Protein AF-A0AA41U537-F1 (afdb_monomer_lite)

Sequence (103 aa):
MLLAAYAEFVRLKAQPWVRRAEEELRAAGHVLTEHSGRVVDLALLTAQELRVAEFAAKGLTNKEIGAQLRMSPRTVGAHLYKIFPKLGVTSRAALADALRPRR

InterPro domains:
  IPR000792 Transcription regulator LuxR, C-terminal [PF00196] (44-97)
  IPR000792 Transcription regulator LuxR, C-terminal [PR00038] (45-59)
  IPR000792 Transcription regulator LuxR, C-terminal [PR00038] (59-75)
  IPR000792 Transcription regulator LuxR, C-terminal [PR00038] (75-87)
  IPR000792 Transcription regulator LuxR, C-terminal [PS50043] (38-103)
  IPR000792 Transcription regulator LuxR, C-terminal [SM00421] (42-99)
  IPR000792 Transcription regulator LuxR, C-terminal [cd06170] (45-96)
  IPR016032 Signal transduction response regulator, C-terminal effector [SSF46894] (36-97)
  IPR036388 Winged helix-like DNA-binding domain superfamily [G3DSA:1.10.10.10] (14-100)

Foldseek 3Di:
DLQVQLLVCVVVVVVVSNVVSVVVCVVVVWQWADAPSDIATPVLDDPLLVLLLVVLLVVDQLPVSCVVVVHDSVVSVVSVVVVCVNLVHDDSPSSVRSPDHDD

Structure (mmCIF, N/CA/C/O backbone):
data_AF-A0AA41U537-F1
#
_entry.id   AF-A0AA41U537-F1
#
loop_
_atom_site.group_PDB
_atom_site.id
_atom_site.type_symbol
_atom_site.label_atom_id
_atom_site.label_alt_id
_atom_site.label_comp_id
_atom_site.label_asym_id
_atom_site.label_entity_id
_atom_site.label_seq_id
_atom_site.pdbx_PDB_ins_code
_atom_site.Cartn_x
_atom_site.Cartn_y
_atom_site.Cartn_z
_atom_site.occupancy
_atom_site.B_iso_or_equiv
_atom_site.auth_seq_id
_atom_site.auth_comp_id
_atom_site.auth_asym_id
_atom_site.auth_atom_id
_atom_site.pdbx_PDB_model_num
ATOM 1 N N . MET A 1 1 ? 20.501 0.127 -7.683 1.00 75.06 1 MET A N 1
ATOM 2 C CA . MET A 1 1 ? 21.067 -0.304 -8.983 1.00 75.06 1 MET A CA 1
ATOM 3 C C . MET A 1 1 ? 20.153 -1.287 -9.715 1.00 75.06 1 MET A C 1
ATOM 5 O O . MET A 1 1 ? 19.727 -0.943 -10.806 1.00 75.06 1 MET A O 1
ATOM 9 N N . LEU A 1 2 ? 19.774 -2.432 -9.128 1.00 80.56 2 LEU A N 1
ATOM 10 C CA . LEU A 1 2 ? 18.901 -3.431 -9.782 1.00 80.56 2 LEU A CA 1
ATOM 11 C C . LEU A 1 2 ? 17.493 -2.915 -10.142 1.00 80.56 2 LEU A C 1
ATOM 13 O O . LEU A 1 2 ? 17.075 -3.064 -11.284 1.00 80.56 2 LEU A O 1
ATOM 17 N N . LEU A 1 3 ? 16.797 -2.227 -9.225 1.00 82.94 3 LEU A N 1
ATOM 18 C CA . LEU A 1 3 ? 15.472 -1.641 -9.509 1.00 82.94 3 LEU A CA 1
ATOM 19 C C . LEU A 1 3 ? 15.498 -0.603 -10.646 1.00 82.94 3 LEU A C 1
ATOM 21 O O . LEU A 1 3 ? 14.583 -0.556 -11.461 1.00 82.94 3 LEU A O 1
ATOM 25 N N . ALA A 1 4 ? 16.557 0.212 -10.719 1.00 83.12 4 ALA A N 1
ATOM 26 C CA . ALA A 1 4 ? 16.721 1.213 -11.774 1.00 83.12 4 ALA A CA 1
ATOM 27 C C . ALA A 1 4 ? 17.001 0.561 -13.139 1.00 83.12 4 ALA A C 1
ATOM 29 O O . ALA A 1 4 ? 16.401 0.953 -14.134 1.00 83.12 4 ALA A O 1
ATOM 30 N N . ALA A 1 5 ? 17.859 -0.466 -13.175 1.00 83.75 5 ALA A N 1
ATOM 31 C CA . ALA A 1 5 ? 18.120 -1.239 -14.389 1.00 83.75 5 ALA A CA 1
ATOM 32 C C . ALA A 1 5 ? 16.855 -1.957 -14.882 1.00 83.75 5 ALA A C 1
ATOM 34 O O . ALA A 1 5 ? 16.523 -1.884 -16.061 1.00 83.75 5 ALA A O 1
ATOM 35 N N . TYR A 1 6 ? 16.102 -2.582 -13.972 1.00 84.06 6 TYR A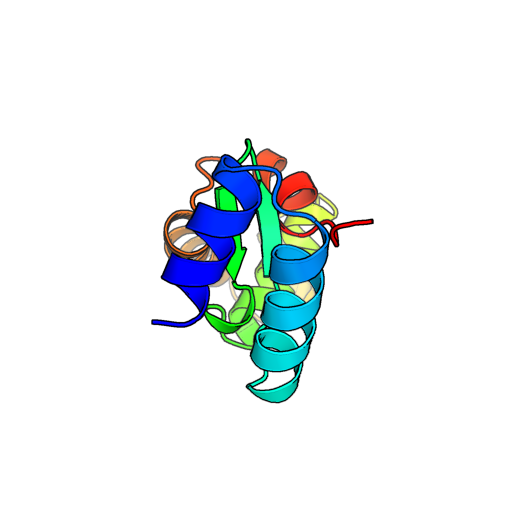 N 1
A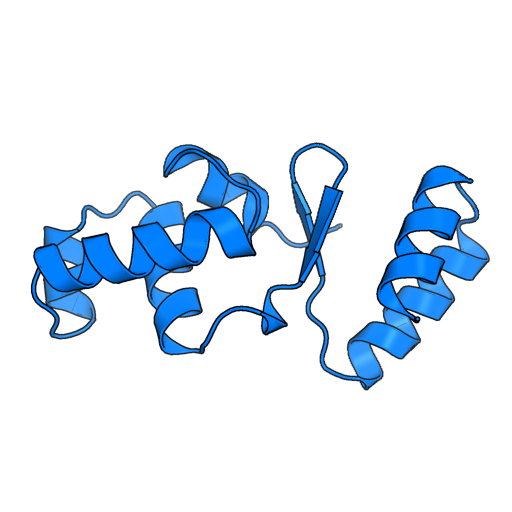TOM 36 C CA . TYR A 1 6 ? 14.829 -3.221 -14.294 1.00 84.06 6 TYR A CA 1
ATOM 37 C C . TYR A 1 6 ? 13.813 -2.233 -14.884 1.00 84.06 6 TYR A C 1
ATOM 39 O O . TYR A 1 6 ? 13.247 -2.503 -15.943 1.00 84.06 6 TYR A O 1
ATOM 47 N N . ALA A 1 7 ? 13.625 -1.067 -14.255 1.00 83.06 7 ALA A N 1
ATOM 48 C CA . ALA A 1 7 ? 12.724 -0.032 -14.763 1.00 83.06 7 ALA A CA 1
ATOM 49 C C . ALA A 1 7 ? 13.109 0.426 -16.183 1.00 83.06 7 ALA A C 1
ATOM 51 O O . ALA A 1 7 ? 12.241 0.601 -17.040 1.00 83.06 7 ALA A O 1
ATOM 52 N N . GLU A 1 8 ? 14.408 0.557 -16.454 1.00 85.50 8 GLU A N 1
ATOM 53 C CA . GLU A 1 8 ? 14.914 0.924 -17.774 1.00 85.50 8 GLU A CA 1
ATOM 54 C C . GLU A 1 8 ? 14.688 -0.187 -18.814 1.00 85.50 8 GLU A C 1
ATOM 56 O O . GLU A 1 8 ? 14.229 0.086 -19.923 1.00 85.50 8 GLU A O 1
ATOM 61 N N . PHE A 1 9 ? 14.901 -1.458 -18.459 1.00 86.81 9 PHE A N 1
ATOM 62 C CA . PHE A 1 9 ? 14.609 -2.582 -19.355 1.00 86.81 9 PHE A CA 1
ATOM 63 C C . PHE A 1 9 ? 13.120 -2.700 -19.689 1.00 86.81 9 PHE A C 1
ATOM 65 O O . PHE A 1 9 ? 12.773 -2.993 -20.838 1.00 86.81 9 PHE A O 1
ATOM 72 N N . VAL A 1 10 ? 12.238 -2.429 -18.718 1.00 84.88 10 VAL A N 1
ATOM 73 C CA . VAL A 1 10 ? 10.787 -2.360 -18.945 1.00 84.88 10 VAL A CA 1
ATOM 74 C C . VAL A 1 10 ? 10.459 -1.242 -19.937 1.00 84.88 10 VAL A C 1
ATOM 76 O O . VAL A 1 10 ? 9.749 -1.485 -20.914 1.00 84.88 10 VAL A O 1
ATOM 79 N N . ARG A 1 11 ? 11.033 -0.045 -19.749 1.00 85.50 11 ARG A N 1
ATOM 80 C CA . ARG A 1 11 ? 10.849 1.108 -20.647 1.00 85.50 11 ARG A CA 1
ATOM 81 C C . ARG A 1 11 ? 11.299 0.811 -22.080 1.00 85.50 11 ARG A C 1
ATOM 83 O O . ARG A 1 11 ? 10.606 1.175 -23.028 1.00 85.50 11 ARG A O 1
ATOM 90 N N . LEU A 1 12 ? 12.427 0.118 -22.236 1.00 89.81 12 LEU A N 1
ATOM 91 C CA . LEU A 1 12 ? 13.000 -0.270 -23.530 1.00 89.81 12 LEU A CA 1
ATOM 92 C C . LEU A 1 12 ? 12.338 -1.513 -24.153 1.00 89.81 12 LEU A C 1
ATOM 94 O O . LEU A 1 12 ? 12.732 -1.928 -25.241 1.00 89.81 12 LEU A O 1
ATOM 98 N N . LYS A 1 13 ? 11.344 -2.122 -23.485 1.00 84.31 13 LYS A N 1
ATOM 99 C CA . LYS A 1 13 ? 10.691 -3.382 -23.894 1.00 84.31 13 LYS A CA 1
ATOM 100 C C . LYS A 1 13 ? 11.680 -4.539 -24.115 1.00 84.31 13 LYS A C 1
ATOM 102 O O . LYS A 1 13 ? 11.430 -5.447 -24.909 1.00 84.31 13 LYS A O 1
ATOM 107 N N . ALA A 1 14 ? 12.792 -4.538 -23.386 1.00 89.44 14 ALA A N 1
ATOM 108 C CA . ALA A 1 14 ? 13.882 -5.495 -23.533 1.00 89.44 14 ALA A CA 1
ATOM 109 C C . ALA A 1 14 ? 13.590 -6.802 -22.764 1.00 89.44 14 ALA A C 1
ATOM 111 O O . ALA A 1 14 ? 14.251 -7.118 -21.777 1.00 89.44 14 ALA A O 1
ATOM 112 N N . GLN A 1 15 ? 12.581 -7.562 -23.204 1.00 85.25 15 GLN A N 1
ATOM 113 C CA . GLN A 1 15 ? 11.996 -8.699 -22.467 1.00 85.25 15 GLN A CA 1
ATOM 114 C C . GLN A 1 15 ? 12.999 -9.728 -21.896 1.00 85.25 15 GLN A C 1
ATOM 116 O O . GLN A 1 15 ? 12.829 -10.130 -20.744 1.00 85.25 15 GLN A O 1
ATOM 121 N N . PRO A 1 16 ? 14.064 -10.146 -22.611 1.00 87.06 16 PRO A N 1
ATOM 122 C CA . PRO A 1 16 ? 15.054 -11.062 -22.038 1.00 87.06 16 PRO A CA 1
ATOM 123 C C . PRO A 1 16 ? 15.790 -10.476 -20.822 1.00 87.06 16 PRO A C 1
ATOM 125 O O . PRO A 1 16 ? 16.053 -11.188 -19.856 1.00 87.06 16 PRO A O 1
ATOM 128 N N . TRP A 1 17 ? 16.078 -9.173 -20.848 1.00 87.19 17 TRP A N 1
ATOM 129 C CA . TRP A 1 17 ? 16.752 -8.457 -19.763 1.00 87.19 17 TRP A CA 1
ATOM 130 C C . TRP A 1 17 ? 15.808 -8.142 -18.602 1.00 87.19 17 TRP A C 1
ATOM 132 O O . TRP A 1 17 ? 16.227 -8.205 -17.450 1.00 87.19 17 TRP A O 1
ATOM 142 N N . VAL A 1 18 ? 14.529 -7.877 -18.899 1.00 85.38 18 VAL A N 1
ATOM 143 C CA . VAL A 1 18 ? 13.462 -7.747 -17.893 1.00 85.38 18 VAL A CA 1
ATOM 144 C C . VAL A 1 18 ? 13.378 -9.023 -17.059 1.00 85.38 18 VAL A C 1
ATOM 146 O O . VAL A 1 18 ? 13.544 -8.945 -15.847 1.00 85.38 18 VAL A O 1
ATOM 149 N N . ARG A 1 19 ? 13.229 -10.194 -17.695 1.00 85.69 19 ARG A N 1
ATOM 150 C CA . ARG A 1 19 ? 13.122 -11.479 -16.979 1.00 85.69 19 ARG A CA 1
ATOM 151 C C . ARG A 1 19 ? 14.338 -11.773 -16.109 1.00 85.69 19 ARG A C 1
ATOM 153 O O . ARG A 1 19 ? 14.191 -12.140 -14.950 1.00 85.69 19 ARG A O 1
ATOM 160 N N . ARG A 1 20 ? 15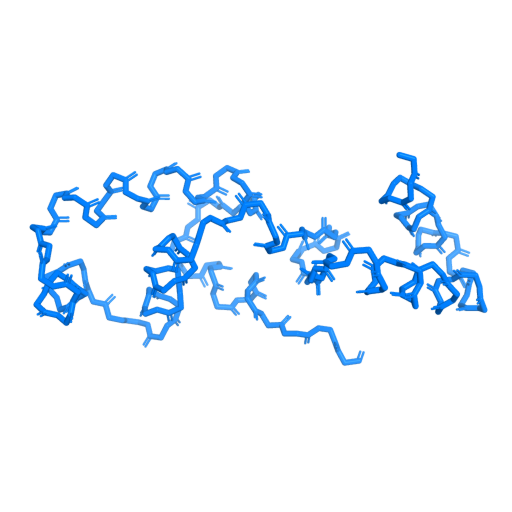.543 -11.550 -16.640 1.00 86.50 20 ARG A N 1
ATOM 161 C CA . ARG A 1 20 ? 16.773 -11.757 -15.868 1.00 86.50 20 ARG A CA 1
ATOM 162 C C . ARG A 1 20 ? 16.838 -10.832 -14.652 1.00 86.50 20 ARG A C 1
ATOM 164 O O . ARG A 1 20 ? 17.181 -11.269 -13.564 1.00 86.50 20 ARG A O 1
ATOM 171 N N . ALA A 1 21 ? 16.485 -9.559 -14.815 1.00 86.69 21 ALA A N 1
ATOM 172 C CA . ALA A 1 21 ? 16.451 -8.624 -13.697 1.00 86.69 21 ALA A CA 1
ATOM 173 C C . ALA A 1 21 ? 15.362 -8.979 -12.664 1.00 86.69 21 AL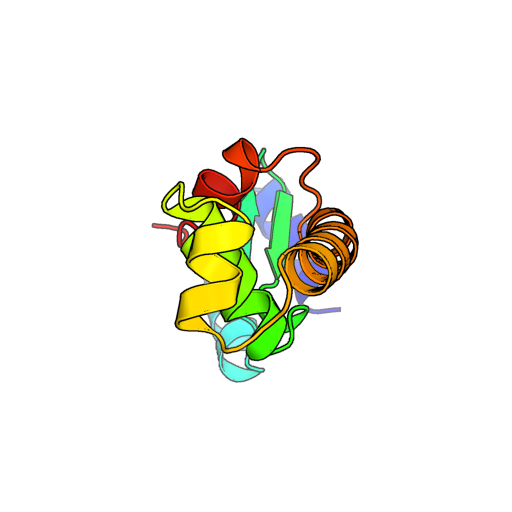A A C 1
ATOM 175 O O . ALA A 1 21 ? 15.587 -8.777 -11.474 1.00 86.69 21 ALA A O 1
ATOM 176 N N . GLU A 1 22 ? 14.220 -9.537 -13.083 1.00 85.62 22 GLU A N 1
ATOM 177 C CA . GLU A 1 22 ? 13.186 -10.055 -12.170 1.00 85.62 22 GLU A CA 1
ATOM 178 C C . GLU A 1 22 ? 13.689 -11.237 -11.339 1.00 85.62 22 GLU A C 1
ATOM 180 O O . GLU A 1 22 ? 13.426 -11.285 -10.138 1.00 85.62 22 GLU A O 1
ATOM 185 N N . GLU A 1 23 ? 14.418 -12.172 -11.950 1.00 87.25 23 GLU A N 1
ATOM 186 C CA . GLU A 1 23 ? 15.019 -13.315 -11.251 1.00 87.25 23 GLU A CA 1
ATOM 187 C C . GLU A 1 23 ? 16.010 -12.852 -10.176 1.00 87.25 23 GLU A C 1
ATOM 189 O O . GLU A 1 23 ? 15.912 -13.276 -9.024 1.00 87.25 23 GLU A O 1
ATOM 194 N N . GLU A 1 24 ? 16.898 -11.916 -10.518 1.00 88.81 24 GLU A N 1
ATOM 195 C CA . GLU A 1 24 ? 17.871 -11.337 -9.582 1.00 88.81 24 GLU A CA 1
ATOM 196 C C . GLU A 1 24 ? 17.187 -10.546 -8.455 1.00 88.81 24 GLU A C 1
ATOM 198 O O . GLU A 1 24 ? 17.529 -10.686 -7.280 1.00 88.81 24 GLU A O 1
ATOM 203 N N . LEU A 1 25 ? 16.177 -9.733 -8.784 1.00 88.38 25 LEU A N 1
ATOM 204 C CA . LEU A 1 25 ? 15.407 -8.976 -7.792 1.00 88.38 25 LEU A CA 1
ATOM 205 C C . LEU A 1 25 ? 14.653 -9.913 -6.842 1.00 88.38 25 LEU A C 1
ATOM 207 O O . LEU A 1 25 ? 14.655 -9.681 -5.633 1.00 88.38 25 LEU A O 1
ATOM 211 N N . ARG A 1 26 ? 14.072 -11.002 -7.356 1.00 85.44 26 ARG A N 1
ATOM 212 C CA . ARG A 1 26 ? 13.426 -12.030 -6.534 1.00 85.44 26 ARG A CA 1
ATOM 213 C C . ARG A 1 26 ? 14.430 -12.741 -5.629 1.00 85.44 26 ARG A C 1
ATOM 215 O O . ARG A 1 26 ? 14.127 -12.948 -4.457 1.00 85.44 26 ARG A O 1
ATOM 222 N N . ALA A 1 27 ? 15.610 -13.090 -6.141 1.00 86.25 27 ALA A N 1
ATOM 223 C CA . ALA A 1 27 ? 16.676 -13.701 -5.345 1.00 86.25 27 ALA A CA 1
ATOM 224 C C . ALA A 1 27 ? 17.159 -12.771 -4.216 1.00 86.25 27 ALA A C 1
ATOM 226 O O . ALA A 1 27 ? 17.472 -13.236 -3.123 1.00 86.25 27 ALA A O 1
ATOM 227 N N . ALA A 1 28 ? 17.136 -11.457 -4.449 1.00 85.88 28 ALA A N 1
ATOM 228 C CA . ALA A 1 28 ? 17.414 -10.431 -3.446 1.00 85.88 28 ALA A CA 1
ATOM 229 C C . ALA A 1 28 ? 16.224 -10.121 -2.506 1.00 85.88 28 ALA A C 1
ATOM 231 O O . ALA A 1 28 ? 16.339 -9.253 -1.642 1.00 85.88 28 ALA A O 1
ATOM 232 N N . GLY A 1 29 ? 15.094 -10.826 -2.640 1.00 84.75 29 GLY A N 1
ATOM 233 C CA . GLY A 1 29 ? 13.926 -10.693 -1.762 1.00 84.75 29 GLY A CA 1
ATOM 234 C C . GLY A 1 29 ? 12.966 -9.554 -2.118 1.00 84.75 29 GLY A C 1
ATOM 235 O O . GLY A 1 29 ? 12.069 -9.252 -1.331 1.00 84.75 29 GLY A O 1
ATOM 236 N N . HIS A 1 30 ? 13.117 -8.927 -3.286 1.00 87.88 30 HIS A N 1
ATOM 237 C CA . HIS A 1 30 ? 12.174 -7.917 -3.759 1.00 87.88 30 HIS A CA 1
ATOM 238 C C . HIS A 1 30 ? 10.884 -8.562 -4.267 1.00 87.88 30 HIS A C 1
ATOM 240 O O . HIS A 1 30 ? 10.897 -9.611 -4.919 1.00 87.88 30 HIS A O 1
ATOM 246 N N . VAL A 1 31 ? 9.758 -7.893 -4.019 1.00 84.94 31 VAL A N 1
ATOM 247 C CA . VAL A 1 31 ? 8.439 -8.335 -4.482 1.00 84.94 31 VAL A CA 1
ATOM 248 C C . VAL A 1 31 ? 7.829 -7.204 -5.289 1.00 84.94 31 VAL A C 1
ATOM 250 O O . VAL A 1 31 ? 7.265 -6.259 -4.743 1.00 84.94 31 VAL A O 1
ATOM 253 N N . LEU A 1 32 ? 7.986 -7.288 -6.607 1.00 83.81 32 LEU A N 1
ATOM 254 C CA . LEU A 1 32 ? 7.599 -6.214 -7.512 1.00 83.81 32 LEU A CA 1
ATOM 255 C C . LEU A 1 32 ? 6.137 -6.333 -7.936 1.00 83.81 32 LEU A C 1
ATOM 257 O O . LEU A 1 32 ? 5.630 -7.419 -8.216 1.00 83.81 32 LEU A O 1
ATOM 261 N N . THR A 1 33 ? 5.490 -5.184 -8.044 1.00 82.94 33 THR A N 1
ATOM 262 C CA . THR A 1 33 ? 4.131 -5.007 -8.556 1.00 82.94 33 THR A CA 1
ATOM 263 C C . THR A 1 33 ? 4.102 -3.816 -9.512 1.00 82.94 33 THR A C 1
ATOM 265 O O . THR A 1 33 ? 5.005 -2.974 -9.488 1.00 82.94 33 THR A O 1
ATOM 268 N N . GLU A 1 34 ? 3.097 -3.745 -10.381 1.00 77.25 34 GLU A N 1
ATOM 269 C CA . GLU A 1 34 ? 2.924 -2.626 -11.305 1.00 77.25 34 GLU A CA 1
ATOM 270 C C . GLU A 1 34 ? 1.671 -1.832 -10.970 1.00 77.25 34 GLU A C 1
ATOM 272 O O . GLU A 1 34 ? 0.565 -2.363 -10.924 1.00 77.25 34 GLU A O 1
ATOM 277 N N . HIS A 1 35 ? 1.841 -0.524 -10.813 1.00 77.56 35 HIS A N 1
ATOM 278 C CA . HIS A 1 35 ? 0.735 0.405 -10.671 1.00 77.56 35 HIS A CA 1
ATOM 279 C C . HIS A 1 35 ? 0.928 1.591 -11.610 1.00 77.56 35 HIS A C 1
ATOM 281 O O . HIS A 1 35 ? 1.948 2.276 -11.550 1.00 77.56 35 HIS A O 1
ATOM 287 N N . SER A 1 36 ? -0.054 1.852 -12.479 1.00 76.12 36 SER A N 1
ATOM 288 C CA . SER A 1 36 ? -0.040 2.997 -13.404 1.00 76.12 36 SER A CA 1
ATOM 289 C C . SER A 1 36 ? 1.270 3.122 -14.209 1.00 76.12 36 SER A C 1
ATOM 291 O O . SER A 1 36 ? 1.824 4.210 -14.357 1.00 76.12 36 SER A O 1
ATOM 293 N N . GLY A 1 37 ? 1.807 1.991 -14.685 1.00 74.81 37 GLY A N 1
ATOM 294 C CA . GLY A 1 37 ? 3.062 1.934 -15.449 1.00 74.81 37 GLY A CA 1
ATOM 295 C C . GLY A 1 37 ? 4.337 2.146 -14.623 1.00 74.81 37 GLY A C 1
ATOM 296 O O . GLY A 1 37 ? 5.418 2.281 -15.193 1.00 74.81 37 GLY A O 1
ATOM 297 N N . ARG A 1 38 ? 4.232 2.182 -13.289 1.00 76.81 38 ARG A N 1
ATOM 298 C CA . ARG A 1 38 ? 5.369 2.265 -12.368 1.00 76.81 38 ARG A CA 1
ATOM 299 C C . ARG A 1 38 ? 5.546 0.941 -11.646 1.00 76.81 38 ARG A C 1
ATOM 301 O O . ARG A 1 38 ? 4.590 0.364 -11.136 1.00 76.81 38 ARG A O 1
ATOM 308 N N . VAL A 1 39 ? 6.795 0.506 -11.573 1.00 80.31 39 VAL A N 1
ATOM 309 C CA . VAL A 1 39 ? 7.207 -0.624 -10.747 1.00 80.31 39 VAL A CA 1
ATOM 310 C C . VAL A 1 39 ? 7.267 -0.157 -9.299 1.00 80.31 39 VAL A C 1
ATOM 312 O O . VAL A 1 39 ? 7.918 0.842 -8.991 1.00 80.31 39 VAL A O 1
ATOM 315 N N . VAL A 1 40 ? 6.606 -0.897 -8.422 1.00 84.38 40 VAL A N 1
ATOM 316 C CA . VAL A 1 40 ? 6.599 -0.681 -6.979 1.00 84.38 40 VAL A CA 1
ATOM 317 C C . VAL A 1 40 ? 7.166 -1.928 -6.316 1.00 84.38 40 VAL A C 1
ATOM 319 O O . VAL A 1 40 ? 6.898 -3.043 -6.753 1.00 84.38 40 VAL A O 1
ATOM 322 N N . ASP A 1 41 ? 7.957 -1.742 -5.267 1.00 88.06 41 ASP A N 1
ATOM 323 C CA . ASP A 1 41 ? 8.495 -2.842 -4.475 1.00 88.06 41 ASP A CA 1
ATOM 324 C C . ASP A 1 41 ? 7.724 -2.969 -3.158 1.00 88.06 41 ASP A C 1
ATOM 326 O O . ASP A 1 41 ? 7.762 -2.080 -2.303 1.00 88.06 41 ASP A O 1
ATOM 330 N N . LEU A 1 42 ? 7.015 -4.084 -2.987 1.00 87.06 42 LEU A N 1
ATOM 331 C CA . LEU A 1 42 ? 6.263 -4.383 -1.772 1.00 87.06 42 LEU A CA 1
ATOM 332 C C . LEU A 1 42 ? 7.176 -4.649 -0.573 1.00 87.06 42 LEU A C 1
ATOM 334 O O . LEU A 1 42 ? 6.718 -4.498 0.560 1.00 87.06 42 LEU A O 1
ATOM 338 N N . ALA A 1 43 ? 8.463 -4.953 -0.787 1.00 86.81 43 ALA A N 1
ATOM 339 C CA . ALA A 1 43 ? 9.435 -5.089 0.299 1.00 86.81 43 ALA A CA 1
ATOM 340 C C . ALA A 1 43 ? 9.683 -3.765 1.058 1.00 86.81 43 ALA A C 1
ATOM 342 O O . ALA A 1 43 ? 10.229 -3.774 2.159 1.00 86.81 43 ALA A O 1
ATOM 343 N N . LEU A 1 44 ? 9.229 -2.620 0.525 1.00 88.50 44 LEU A N 1
ATOM 344 C CA . LEU A 1 44 ? 9.235 -1.332 1.234 1.00 88.50 44 LEU A CA 1
ATOM 345 C C . LEU A 1 44 ? 8.215 -1.271 2.388 1.00 88.50 44 LEU A C 1
ATOM 347 O O . LEU A 1 44 ? 8.293 -0.388 3.257 1.00 88.50 44 LEU A O 1
ATOM 351 N N . LEU A 1 45 ? 7.233 -2.175 2.396 1.00 93.00 45 LEU A N 1
ATOM 352 C CA . LEU A 1 45 ? 6.259 -2.296 3.470 1.00 93.00 45 LEU A CA 1
ATOM 353 C C . LEU A 1 45 ? 6.761 -3.256 4.547 1.00 93.00 45 LEU A C 1
ATOM 355 O O . LEU A 1 45 ? 7.216 -4.363 4.278 1.00 93.00 45 LEU A O 1
ATOM 359 N N . THR A 1 46 ? 6.587 -2.862 5.805 1.00 94.75 46 THR A N 1
ATOM 360 C CA . THR A 1 46 ? 6.680 -3.811 6.920 1.00 94.75 46 THR A CA 1
ATOM 361 C C . THR A 1 46 ? 5.570 -4.861 6.819 1.00 94.75 46 THR A C 1
ATOM 363 O O . THR A 1 46 ? 4.502 -4.599 6.265 1.00 94.75 46 THR A O 1
ATOM 366 N N . ALA A 1 47 ? 5.748 -6.024 7.453 1.00 92.88 47 ALA A N 1
ATOM 367 C CA . ALA A 1 47 ? 4.711 -7.063 7.493 1.00 92.88 47 ALA A CA 1
ATOM 368 C C . ALA A 1 47 ? 3.367 -6.557 8.066 1.00 92.88 47 ALA A C 1
ATOM 370 O O . ALA A 1 47 ? 2.291 -7.008 7.674 1.00 92.88 47 ALA A O 1
ATOM 371 N N . GLN A 1 48 ? 3.407 -5.600 8.999 1.00 94.88 48 GLN A N 1
ATOM 372 C CA . GLN A 1 48 ? 2.209 -4.953 9.536 1.00 94.88 48 GLN A CA 1
ATOM 373 C C . GLN A 1 48 ? 1.527 -4.066 8.485 1.00 94.88 48 GLN A C 1
ATOM 375 O O . GLN A 1 48 ? 0.312 -4.138 8.313 1.00 94.88 48 GLN A O 1
ATOM 380 N N . GLU A 1 49 ? 2.306 -3.234 7.793 1.00 96.44 49 GLU A N 1
ATOM 381 C CA . GLU A 1 49 ? 1.814 -2.345 6.740 1.00 96.44 49 GLU A CA 1
ATOM 382 C C . GLU A 1 49 ? 1.238 -3.130 5.562 1.00 96.44 49 GLU A C 1
ATOM 384 O O . GLU A 1 49 ? 0.167 -2.773 5.079 1.00 96.44 49 GLU A O 1
ATOM 389 N N . LEU A 1 50 ? 1.888 -4.226 5.158 1.00 95.31 50 LEU A N 1
ATOM 390 C CA . LEU A 1 50 ? 1.390 -5.110 4.107 1.00 95.31 50 LEU A CA 1
ATOM 391 C C . LEU A 1 50 ? 0.010 -5.675 4.469 1.00 95.31 50 LEU A C 1
ATOM 393 O O . LEU A 1 50 ? -0.926 -5.526 3.691 1.00 95.31 50 LEU A O 1
ATOM 397 N N . ARG A 1 51 ? -0.169 -6.209 5.687 1.00 96.56 51 ARG A N 1
ATOM 398 C CA . ARG A 1 51 ? -1.481 -6.707 6.145 1.00 96.56 51 ARG A CA 1
ATOM 399 C C . ARG A 1 51 ? -2.560 -5.623 6.144 1.00 96.56 51 ARG A C 1
ATOM 401 O O . ARG A 1 51 ? -3.694 -5.876 5.742 1.00 96.56 51 ARG A O 1
ATOM 408 N N . VAL A 1 52 ? -2.228 -4.408 6.590 1.00 97.88 52 VAL A N 1
ATOM 409 C CA . VAL A 1 52 ? -3.163 -3.269 6.538 1.00 97.88 52 VAL A CA 1
ATOM 410 C C . VAL A 1 52 ? -3.529 -2.934 5.089 1.00 97.88 52 VAL A C 1
ATOM 412 O O . VAL A 1 52 ? -4.709 -2.733 4.799 1.00 97.88 52 VAL A O 1
ATOM 415 N N . ALA A 1 53 ? -2.545 -2.892 4.188 1.00 96.31 53 ALA A N 1
ATOM 416 C CA . ALA A 1 53 ? -2.750 -2.610 2.771 1.00 96.31 53 ALA A CA 1
ATOM 417 C C . ALA A 1 53 ? -3.636 -3.674 2.105 1.00 96.31 53 ALA A C 1
ATOM 419 O O . ALA A 1 53 ? -4.580 -3.320 1.406 1.00 96.31 53 ALA A O 1
ATOM 420 N N . GLU A 1 54 ? -3.395 -4.959 2.378 1.00 95.38 54 GLU A N 1
ATOM 421 C CA . GLU A 1 54 ? -4.177 -6.080 1.846 1.00 95.38 54 GLU A CA 1
ATOM 422 C C . GLU A 1 54 ? -5.641 -6.030 2.284 1.00 95.38 54 GLU A C 1
ATOM 424 O O . GLU A 1 54 ? -6.544 -6.189 1.463 1.00 95.38 54 GLU A O 1
ATOM 429 N N . PHE A 1 55 ? -5.913 -5.789 3.570 1.00 97.56 55 PHE A N 1
ATOM 430 C CA . PHE A 1 55 ? -7.295 -5.652 4.026 1.00 97.56 55 PHE A CA 1
ATOM 431 C C . PHE A 1 55 ? -7.972 -4.410 3.454 1.00 97.56 55 PHE A C 1
ATOM 433 O O . PHE A 1 55 ? -9.155 -4.448 3.115 1.00 97.56 55 PHE A O 1
ATOM 440 N N . ALA A 1 56 ? -7.231 -3.312 3.317 1.00 97.25 56 ALA A N 1
ATOM 441 C CA . ALA A 1 56 ? -7.755 -2.100 2.713 1.00 97.25 56 ALA A CA 1
ATOM 442 C C . ALA A 1 56 ? -8.075 -2.282 1.224 1.00 97.25 56 ALA A C 1
ATOM 444 O O . ALA A 1 56 ? -9.129 -1.824 0.785 1.00 97.25 56 ALA A O 1
ATOM 445 N N . ALA A 1 57 ? -7.226 -3.000 0.485 1.00 95.31 57 ALA A N 1
ATOM 446 C CA . ALA A 1 57 ? -7.451 -3.394 -0.903 1.00 95.31 57 ALA A CA 1
ATOM 447 C C . ALA A 1 57 ? -8.673 -4.311 -1.070 1.00 95.31 57 ALA A C 1
ATOM 449 O O . ALA A 1 57 ? -9.382 -4.212 -2.065 1.00 95.31 57 ALA A O 1
ATOM 450 N N . LYS A 1 58 ? -8.968 -5.156 -0.072 1.00 95.38 58 LYS A N 1
ATOM 451 C CA . LYS A 1 58 ? -10.187 -5.986 -0.016 1.00 95.38 58 LYS A CA 1
ATOM 452 C C . LYS A 1 58 ? -11.460 -5.199 0.333 1.00 95.38 58 LYS A C 1
ATOM 454 O O . LYS A 1 58 ? -12.531 -5.790 0.409 1.00 95.38 58 LYS A O 1
ATOM 459 N N . GLY A 1 59 ? -11.362 -3.888 0.562 1.00 95.88 59 GLY A N 1
ATOM 460 C CA . GLY A 1 59 ? -12.512 -3.014 0.805 1.00 95.88 59 GLY A CA 1
ATOM 461 C C . GLY A 1 59 ? -12.953 -2.891 2.265 1.00 95.88 59 GLY A C 1
ATOM 462 O O . GLY A 1 59 ? -13.912 -2.174 2.532 1.00 95.88 59 GLY A O 1
ATOM 463 N N . LEU A 1 60 ? -12.251 -3.512 3.223 1.00 97.81 60 LEU A N 1
ATOM 464 C CA . LEU A 1 60 ? -12.574 -3.353 4.647 1.00 97.81 60 LEU A CA 1
ATOM 465 C C . LEU A 1 60 ? -12.413 -1.888 5.056 1.00 97.81 60 LEU A C 1
ATOM 467 O O . LEU A 1 60 ? -11.593 -1.178 4.492 1.00 97.81 60 LEU A O 1
ATOM 471 N N . THR A 1 61 ? -13.136 -1.428 6.065 1.00 98.00 61 THR A N 1
ATOM 472 C CA . THR A 1 61 ? -12.998 -0.103 6.683 1.00 98.00 61 THR A CA 1
ATOM 473 C C . THR A 1 61 ? -11.886 -0.090 7.735 1.00 98.00 61 THR A C 1
ATOM 475 O O . THR A 1 61 ? -11.474 -1.127 8.253 1.00 98.00 61 THR A O 1
ATOM 478 N N . ASN A 1 62 ? -11.410 1.092 8.144 1.00 97.94 62 ASN A N 1
ATOM 479 C CA . ASN A 1 62 ? -10.404 1.186 9.214 1.00 97.94 62 ASN A CA 1
ATOM 480 C C . ASN A 1 62 ? -10.884 0.567 10.542 1.00 97.94 62 ASN A C 1
ATOM 482 O O . ASN A 1 62 ? -10.061 0.088 11.320 1.00 97.94 62 ASN A O 1
ATOM 486 N N . LYS A 1 63 ? -12.201 0.557 10.794 1.00 98.06 63 LYS A N 1
ATOM 487 C CA . LYS A 1 63 ? -12.800 -0.073 11.977 1.00 98.06 63 LYS A CA 1
ATOM 488 C C . LYS A 1 63 ? -12.704 -1.596 11.912 1.00 98.06 63 LYS A C 1
ATOM 490 O O . LYS A 1 63 ? -12.277 -2.211 12.884 1.00 98.06 63 LYS A O 1
ATOM 495 N N . GLU A 1 64 ? -13.040 -2.189 10.770 1.00 98.44 64 GLU A N 1
ATOM 496 C CA . GLU A 1 64 ? -12.957 -3.641 10.561 1.00 98.44 64 GLU A CA 1
ATOM 497 C C . GLU A 1 64 ? -11.507 -4.129 10.572 1.00 98.44 64 GLU A C 1
ATOM 499 O O . GLU A 1 64 ? -11.195 -5.114 11.236 1.00 98.44 64 GLU A O 1
ATOM 504 N N . ILE A 1 65 ? -10.595 -3.394 9.926 1.00 98.19 65 ILE A N 1
ATOM 505 C CA . ILE A 1 65 ? -9.156 -3.697 9.968 1.00 98.19 65 ILE A CA 1
ATOM 506 C C . ILE A 1 65 ? -8.636 -3.624 11.402 1.00 98.19 65 ILE A C 1
ATOM 508 O O . ILE A 1 65 ? -7.896 -4.504 11.839 1.00 98.19 65 ILE A O 1
ATOM 512 N N . GLY A 1 66 ? -9.040 -2.592 12.147 1.00 98.12 66 GLY A N 1
ATOM 513 C CA . GLY A 1 66 ? -8.682 -2.438 13.551 1.00 98.12 66 GLY A CA 1
ATOM 514 C C . GLY A 1 66 ? -9.134 -3.627 14.397 1.00 98.12 66 GLY A C 1
ATOM 515 O O . GLY A 1 66 ? -8.346 -4.162 15.174 1.00 98.12 66 GLY A O 1
ATOM 516 N N . ALA A 1 67 ? -10.362 -4.106 14.184 1.00 98.12 67 ALA A N 1
ATOM 517 C CA . ALA A 1 67 ? -10.878 -5.290 14.864 1.00 98.12 67 ALA A CA 1
ATOM 518 C C . ALA A 1 67 ? -10.063 -6.557 14.539 1.00 98.12 67 ALA A C 1
ATOM 520 O O . ALA A 1 67 ? -9.710 -7.303 15.449 1.00 98.12 67 ALA A O 1
ATOM 521 N N . GLN A 1 68 ? -9.704 -6.777 13.270 1.00 97.44 68 GLN A N 1
ATOM 522 C CA . GLN A 1 68 ? -8.942 -7.963 12.854 1.00 97.44 68 GLN A CA 1
ATOM 523 C C . GLN A 1 68 ? -7.481 -7.941 13.319 1.00 97.44 68 GLN A C 1
ATOM 525 O O . GLN A 1 68 ? -6.928 -8.974 13.690 1.00 97.44 68 GLN A O 1
ATOM 530 N N . LEU A 1 69 ? -6.851 -6.764 13.318 1.00 96.81 69 LEU A N 1
ATOM 531 C CA . LEU A 1 69 ? -5.435 -6.597 13.656 1.00 96.81 69 LEU A CA 1
ATOM 532 C C . LEU A 1 69 ? -5.189 -6.168 15.108 1.00 96.81 69 LEU A C 1
ATOM 534 O O . LEU A 1 69 ? -4.039 -5.932 15.473 1.00 96.81 69 LEU A O 1
ATOM 538 N N . ARG A 1 70 ? -6.243 -6.075 15.932 1.00 97.06 70 ARG A N 1
ATOM 539 C CA . ARG A 1 70 ? -6.194 -5.567 17.316 1.00 97.06 70 ARG A CA 1
ATOM 540 C C . ARG A 1 70 ? -5.555 -4.174 17.398 1.00 97.06 70 ARG A C 1
ATOM 542 O O . ARG A 1 70 ? -4.663 -3.915 18.200 1.00 97.06 70 ARG A O 1
ATOM 549 N N . MET A 1 71 ? -6.021 -3.273 16.539 1.00 96.69 71 MET A N 1
ATOM 550 C CA . MET A 1 71 ? -5.563 -1.889 16.416 1.00 96.69 71 MET A CA 1
ATOM 551 C C . MET A 1 71 ? -6.726 -0.910 16.529 1.00 96.69 71 MET A C 1
ATOM 553 O O 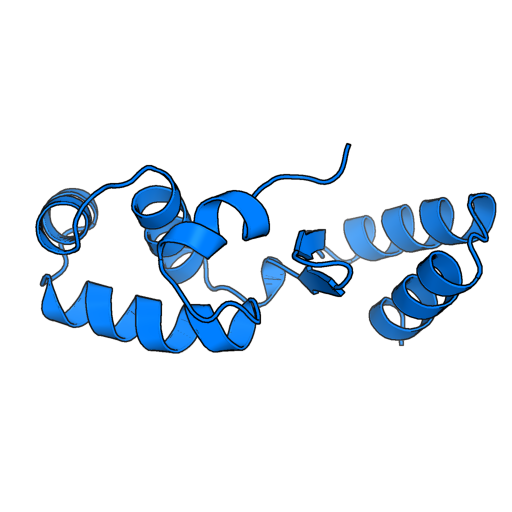. MET A 1 71 ? -7.858 -1.214 16.157 1.00 96.69 71 MET A O 1
ATOM 557 N N . SER A 1 72 ? -6.444 0.318 16.967 1.00 98.25 72 SER A N 1
ATOM 558 C CA . SER A 1 72 ? -7.443 1.382 16.865 1.00 98.25 72 SER A CA 1
ATOM 559 C C . SER A 1 72 ? -7.667 1.777 15.390 1.00 98.25 72 SER A C 1
ATOM 561 O O . SER A 1 72 ? -6.709 1.764 14.605 1.00 98.25 72 SER A O 1
ATOM 563 N N . PRO A 1 73 ? -8.878 2.218 14.992 1.00 98.19 73 PRO A N 1
ATOM 564 C CA . PRO A 1 73 ? -9.125 2.718 13.634 1.00 98.19 73 PRO A CA 1
ATOM 565 C C . PRO A 1 73 ? -8.206 3.891 13.249 1.00 98.19 73 PRO A C 1
ATOM 567 O O . PRO A 1 73 ? -7.831 4.044 12.085 1.00 98.19 73 PRO A O 1
ATOM 570 N N . ARG A 1 74 ? -7.797 4.702 14.237 1.00 98.12 74 ARG A N 1
ATOM 571 C CA . ARG A 1 74 ? -6.828 5.795 14.067 1.00 98.12 74 ARG A CA 1
ATOM 572 C C . ARG A 1 74 ? -5.439 5.267 13.706 1.00 98.12 74 ARG A C 1
ATOM 574 O O . ARG A 1 74 ? -4.801 5.813 12.810 1.00 98.12 74 ARG A O 1
ATOM 581 N N . THR A 1 75 ? -4.988 4.199 14.361 1.00 97.94 75 THR A N 1
ATOM 582 C CA . THR A 1 75 ? -3.705 3.542 14.065 1.00 97.94 75 THR A CA 1
ATOM 583 C C . THR A 1 75 ? -3.696 2.979 12.647 1.00 97.94 75 THR A C 1
ATOM 585 O O . THR A 1 75 ? -2.726 3.177 11.920 1.00 97.94 75 THR A O 1
ATOM 588 N N . VAL A 1 76 ? -4.798 2.361 12.207 1.00 98.12 76 VAL A N 1
ATOM 589 C CA . VAL A 1 76 ? -4.948 1.906 10.814 1.00 98.12 76 VAL A CA 1
ATOM 590 C C . VAL A 1 76 ? -4.820 3.078 9.836 1.00 98.12 76 VAL A C 1
ATOM 592 O O . VAL A 1 76 ? -4.085 2.979 8.856 1.00 98.12 76 VAL A O 1
ATOM 595 N N . GLY A 1 77 ? -5.465 4.214 10.124 1.00 97.62 77 GLY A N 1
ATOM 596 C CA . GLY A 1 77 ? -5.316 5.435 9.325 1.00 97.62 77 GLY A CA 1
ATOM 597 C C . GLY A 1 77 ? -3.867 5.930 9.245 1.00 97.62 77 GLY A C 1
ATOM 598 O O . GLY A 1 77 ? -3.396 6.279 8.166 1.00 97.62 77 GLY A O 1
ATOM 599 N N . ALA A 1 78 ? -3.132 5.888 10.360 1.00 98.00 78 ALA A N 1
ATOM 600 C CA . ALA A 1 78 ? -1.717 6.255 10.393 1.00 98.00 78 ALA A CA 1
ATOM 601 C C . ALA A 1 78 ? -0.834 5.299 9.570 1.00 98.00 78 ALA A C 1
ATOM 603 O O . ALA A 1 78 ? 0.102 5.752 8.913 1.00 98.00 78 ALA A O 1
ATOM 604 N N . HIS A 1 79 ? -1.132 3.995 9.565 1.00 97.69 79 HIS A N 1
ATOM 605 C CA . HIS A 1 79 ? -0.468 3.048 8.665 1.00 97.69 79 HIS A CA 1
ATOM 606 C C . HIS A 1 79 ? -0.753 3.384 7.201 1.00 97.69 79 HIS A C 1
ATOM 608 O O . HIS A 1 79 ? 0.185 3.494 6.419 1.00 97.69 79 HIS A O 1
ATOM 614 N N . LEU A 1 80 ? -2.016 3.618 6.830 1.00 97.38 80 LEU A N 1
ATOM 615 C CA . LEU A 1 80 ? -2.390 3.953 5.450 1.00 97.38 80 LEU A CA 1
ATOM 616 C C . LEU A 1 80 ? -1.704 5.230 4.952 1.00 97.38 80 LEU A C 1
ATOM 618 O O . LEU A 1 80 ? -1.196 5.247 3.834 1.00 97.38 80 LEU A O 1
ATOM 622 N N . TYR A 1 81 ? -1.590 6.248 5.808 1.00 96.81 81 TYR A N 1
ATOM 623 C CA . TYR A 1 81 ? -0.853 7.474 5.496 1.00 96.81 81 TYR A CA 1
ATOM 624 C C . TYR A 1 81 ? 0.624 7.218 5.150 1.00 96.81 81 TYR A C 1
ATOM 626 O O . TYR A 1 81 ? 1.181 7.894 4.291 1.00 96.81 81 TYR A O 1
ATOM 634 N N . LYS A 1 82 ? 1.261 6.222 5.781 1.00 96.38 82 LYS A N 1
ATOM 635 C CA . LYS A 1 82 ? 2.645 5.814 5.480 1.00 96.38 82 LYS A CA 1
ATOM 636 C C . LYS A 1 82 ? 2.741 4.886 4.267 1.00 96.38 82 LYS A C 1
ATOM 638 O O . LYS A 1 82 ? 3.727 4.943 3.542 1.00 96.38 82 LYS A O 1
ATOM 643 N N . ILE A 1 83 ? 1.738 4.035 4.047 1.00 96.31 83 ILE A N 1
ATOM 644 C CA . ILE A 1 83 ? 1.699 3.059 2.946 1.00 96.31 83 ILE A CA 1
ATOM 645 C C . ILE A 1 83 ? 1.555 3.761 1.594 1.00 96.31 83 ILE A C 1
ATOM 647 O O . ILE A 1 83 ? 2.268 3.424 0.654 1.00 96.31 83 ILE A O 1
ATOM 651 N N . PHE A 1 84 ? 0.663 4.748 1.493 1.00 94.69 84 PHE A N 1
ATOM 652 C CA . PHE A 1 84 ? 0.373 5.455 0.243 1.00 94.69 84 PHE A CA 1
ATOM 653 C C . PHE A 1 84 ? 1.616 5.993 -0.485 1.00 94.69 84 PHE A C 1
ATOM 655 O O . PHE A 1 84 ? 1.827 5.598 -1.633 1.00 94.69 84 PHE A O 1
ATOM 662 N N . PRO A 1 85 ? 2.498 6.792 0.149 1.00 93.75 85 PRO A N 1
ATOM 663 C CA . PRO A 1 85 ? 3.704 7.278 -0.517 1.00 93.75 85 PRO A CA 1
ATOM 664 C C . PRO A 1 85 ? 4.702 6.159 -0.844 1.00 93.75 85 PRO A C 1
ATOM 666 O O . PRO A 1 85 ? 5.362 6.238 -1.875 1.00 93.75 85 PRO A O 1
ATOM 669 N N . LYS A 1 86 ? 4.791 5.099 -0.025 1.00 93.00 86 LYS A N 1
ATOM 670 C CA . LYS A 1 86 ? 5.673 3.947 -0.301 1.00 93.00 86 LYS A CA 1
ATOM 671 C C . LYS A 1 86 ? 5.250 3.184 -1.554 1.00 93.00 86 LYS A C 1
ATOM 673 O O . LYS A 1 86 ? 6.104 2.705 -2.290 1.00 93.00 86 LYS A O 1
ATOM 678 N N . LEU A 1 87 ? 3.941 3.089 -1.791 1.00 91.06 87 LEU A N 1
ATOM 679 C CA . LEU A 1 87 ? 3.379 2.427 -2.968 1.00 91.06 87 LEU A CA 1
ATOM 680 C C . LEU A 1 87 ? 3.126 3.379 -4.146 1.00 91.06 87 LEU A C 1
ATOM 682 O O . LEU A 1 87 ? 2.696 2.935 -5.206 1.00 91.06 87 LEU A O 1
ATOM 686 N N . GLY A 1 88 ? 3.352 4.684 -3.976 1.00 89.25 88 GLY A N 1
ATOM 687 C CA . GLY A 1 88 ? 3.055 5.687 -5.001 1.00 89.25 88 GLY A CA 1
ATOM 688 C C . GLY A 1 88 ? 1.564 5.816 -5.338 1.00 89.25 88 GLY A C 1
ATOM 689 O O . GLY A 1 88 ? 1.231 6.261 -6.435 1.00 89.25 88 GLY A O 1
ATOM 690 N N . VAL A 1 89 ? 0.670 5.432 -4.420 1.00 92.00 89 VAL A N 1
ATOM 691 C CA . VAL A 1 89 ? -0.787 5.539 -4.591 1.00 92.00 89 VAL A CA 1
ATOM 692 C C . VAL A 1 89 ? -1.340 6.732 -3.820 1.00 92.00 89 VAL A C 1
ATOM 694 O O . VAL A 1 89 ? -0.810 7.117 -2.782 1.00 92.00 89 VAL A O 1
ATOM 697 N N . THR A 1 90 ? -2.442 7.304 -4.299 1.00 91.06 90 THR A N 1
ATOM 698 C CA . THR A 1 90 ? -3.086 8.477 -3.676 1.00 91.06 90 THR A CA 1
ATOM 699 C C . THR A 1 90 ? -4.432 8.161 -3.033 1.00 91.06 90 THR A C 1
ATOM 701 O O . THR A 1 90 ? -5.013 9.014 -2.364 1.00 91.06 90 THR A O 1
ATOM 704 N N . SER A 1 91 ? -4.952 6.946 -3.220 1.00 92.44 91 SER A N 1
ATOM 705 C CA . SER A 1 91 ? -6.272 6.564 -2.730 1.00 92.44 91 SER A CA 1
ATOM 706 C C . SER A 1 91 ? -6.304 5.130 -2.221 1.00 92.44 91 SER A C 1
ATOM 708 O O . SER A 1 91 ? -5.509 4.278 -2.617 1.00 92.44 91 SER A O 1
ATOM 710 N N . ARG A 1 92 ? -7.290 4.849 -1.362 1.00 93.81 92 ARG A N 1
ATOM 711 C CA . ARG A 1 92 ? -7.571 3.490 -0.888 1.00 93.81 92 ARG A CA 1
ATOM 712 C C . ARG A 1 92 ? -7.908 2.547 -2.044 1.00 93.81 92 ARG A C 1
ATOM 714 O O . ARG A 1 92 ? -7.445 1.416 -2.041 1.00 93.81 92 ARG A O 1
ATOM 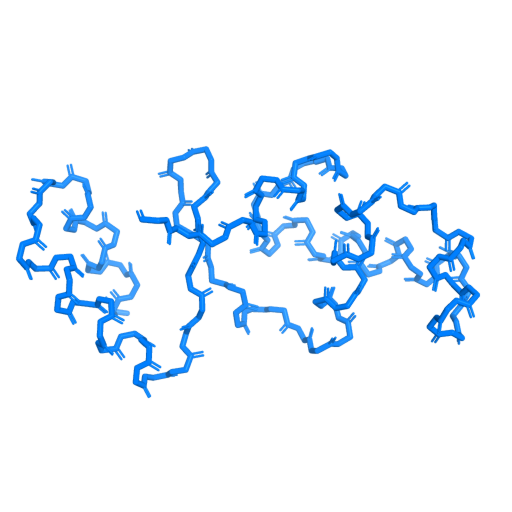721 N N . ALA A 1 93 ? -8.695 3.014 -3.014 1.00 91.38 93 ALA A N 1
ATOM 722 C CA . ALA A 1 93 ? -9.109 2.208 -4.162 1.00 91.38 93 ALA A CA 1
ATOM 723 C C . ALA A 1 93 ? -7.905 1.763 -5.009 1.00 91.38 93 ALA A C 1
ATOM 725 O O . ALA A 1 93 ? -7.857 0.621 -5.454 1.00 91.38 93 ALA A O 1
ATOM 726 N N . ALA A 1 94 ? -6.888 2.621 -5.138 1.00 91.19 94 ALA A N 1
ATOM 727 C CA . ALA A 1 94 ? -5.662 2.305 -5.866 1.00 91.19 94 ALA A CA 1
ATOM 728 C C . ALA A 1 94 ? -4.806 1.204 -5.205 1.00 91.19 94 ALA A C 1
ATOM 730 O O . ALA A 1 94 ? -3.937 0.642 -5.868 1.00 91.19 94 ALA A O 1
ATOM 731 N N . LEU A 1 95 ? -5.048 0.850 -3.932 1.00 92.94 95 LEU A N 1
ATOM 732 C CA . LEU A 1 95 ? -4.335 -0.255 -3.278 1.00 92.94 95 LEU A CA 1
ATOM 733 C C . LEU A 1 95 ? -4.626 -1.609 -3.929 1.00 92.94 95 LEU A C 1
ATOM 735 O O . LEU A 1 95 ? -3.734 -2.449 -3.976 1.00 92.94 95 LEU A O 1
ATOM 739 N N . ALA A 1 96 ? -5.850 -1.834 -4.419 1.00 90.62 96 ALA A N 1
ATOM 740 C CA . ALA A 1 96 ? -6.209 -3.103 -5.050 1.00 90.62 96 ALA A CA 1
ATOM 741 C C . ALA A 1 96 ? -5.377 -3.355 -6.313 1.00 90.62 96 ALA A C 1
ATOM 743 O O . ALA A 1 96 ? -4.838 -4.446 -6.489 1.00 90.62 96 ALA A O 1
ATOM 744 N N . ASP A 1 97 ? -5.208 -2.319 -7.134 1.00 87.94 97 ASP A N 1
ATOM 745 C CA . ASP A 1 97 ? -4.356 -2.387 -8.318 1.00 87.94 97 ASP A CA 1
ATOM 746 C C . ASP A 1 97 ? -2.880 -2.472 -7.932 1.00 87.94 97 ASP A C 1
ATOM 748 O O . ASP A 1 97 ? -2.154 -3.299 -8.472 1.00 87.94 97 ASP A O 1
ATOM 752 N N . ALA A 1 98 ? -2.435 -1.669 -6.961 1.00 88.69 98 ALA A N 1
ATOM 753 C CA . ALA A 1 98 ? -1.037 -1.655 -6.549 1.00 88.69 98 ALA A CA 1
ATOM 754 C C . ALA A 1 98 ? -0.568 -2.961 -5.899 1.00 88.69 98 ALA A C 1
ATOM 756 O O . ALA A 1 98 ? 0.614 -3.259 -5.961 1.00 88.69 98 ALA A O 1
ATOM 757 N N . LEU A 1 99 ? -1.447 -3.763 -5.296 1.00 89.25 99 LEU A N 1
ATOM 758 C CA . LEU A 1 99 ? -1.075 -5.057 -4.709 1.00 89.25 99 LEU A CA 1
ATOM 759 C C . LEU A 1 99 ? -1.235 -6.237 -5.678 1.00 89.25 99 LEU A C 1
ATOM 761 O O . LEU A 1 99 ? -0.965 -7.378 -5.300 1.00 89.25 99 LEU A O 1
ATOM 765 N N . ARG A 1 100 ? -1.692 -6.001 -6.911 1.00 82.62 100 ARG A N 1
ATOM 766 C CA . ARG A 1 100 ? -1.944 -7.073 -7.870 1.00 82.62 100 ARG A CA 1
ATOM 767 C C . ARG A 1 100 ? -0.619 -7.576 -8.464 1.00 82.62 100 ARG A C 1
ATOM 769 O O . ARG A 1 100 ? 0.077 -6.797 -9.108 1.00 82.62 100 ARG A O 1
ATOM 776 N N . PRO A 1 101 ? -0.270 -8.869 -8.314 1.00 63.38 101 PRO A N 1
ATOM 777 C CA . PRO A 1 101 ? 0.964 -9.400 -8.886 1.00 63.38 101 PRO A CA 1
ATOM 778 C C . PRO A 1 101 ? 0.985 -9.233 -10.407 1.00 63.38 101 PRO A C 1
ATOM 780 O O . PRO A 1 101 ? -0.035 -9.457 -11.070 1.00 63.38 101 PRO A O 1
ATOM 783 N N . ARG A 1 102 ? 2.153 -8.889 -10.958 1.00 63.31 102 ARG A N 1
ATOM 784 C CA . ARG A 1 102 ? 2.378 -8.865 -12.408 1.00 63.31 102 ARG A CA 1
ATOM 785 C C . ARG A 1 102 ? 2.197 -10.289 -12.968 1.00 63.31 102 ARG A C 1
ATOM 787 O O . ARG A 1 102 ? 2.755 -11.232 -12.406 1.00 63.31 102 ARG A O 1
ATOM 794 N N . ARG A 1 103 ? 1.376 -10.441 -14.015 1.00 50.53 103 ARG A N 1
ATOM 795 C CA . ARG A 1 103 ? 1.232 -11.682 -14.802 1.00 50.53 103 ARG A CA 1
ATOM 796 C C . ARG A 1 103 ? 2.187 -11.677 -15.983 1.00 50.53 103 ARG A C 1
ATOM 798 O O . ARG A 1 103 ? 2.371 -10.581 -16.553 1.00 50.53 103 ARG A O 1
#

pLDDT: mean 89.45, std 8.27, range [50.53, 98.44]

Radius of gyration: 15.12 Å; chains: 1; bounding box: 34×22×41 Å

Secondary structure (DSSP, 8-state):
-HHHHHHHHHHTT-HHHHHHHHHHHHHTT--EEEETTEEEEGGGS-HHHHHHHHHHHTT--HHHHHHHHT--HHHHHHHHHHHHHHHT--SSTHHHHHTSBP-

Organism: NCBI:txid2908204